Protein AF-A0A2G9I9L0-F1 (afdb_monomer)

Secondary structure (DSSP, 8-state):
--EEEGGGTHHHHH-GGGSSS--TTS-HHHHHHHHHHS-SS--TTPPPPEEES-S--STTPPP-GGGGSSSHHHHHHHH-HHHHHHHHHHHH-HHHHHHHHHHHHHHHHTTT---TTSS---SSTTS--TT-TT--

pLDDT: mean 88.16, std 8.7, range [53.91, 97.94]

Mean predicted aligned error: 6.31 Å

Radius of gyration: 20.65 Å; Cα contacts (8 Å, |Δi|>4): 126; chains: 1; bounding box: 50×29×53 Å

Sequence (136 aa):
MGKTHCAYIHDCLYNFNKTGKSDPTMSKSEVNKLRQQCLQTLKGGQKDLIVFLIDKDGPQYKFTNTYYSILKVDQNLLNNNNSTQIVQEFAANTEQFRREFAFSINRTGGLKVLTGKQWEIRVNCRVINKNNPNIK

Solvent-accessible surface area (backbone atoms only — not comparable to full-atom values): 8449 Å² total; per-residue (Å²): 92,64,73,44,51,35,77,79,39,44,46,44,57,48,31,27,95,77,67,68,36,47,39,85,83,40,55,71,66,58,47,54,57,49,46,76,70,39,68,93,67,78,57,92,90,60,77,82,46,75,43,72,75,42,97,67,68,66,94,84,56,72,51,43,68,74,78,28,46,72,48,68,76,42,36,48,40,62,74,30,83,91,37,26,64,58,50,51,51,27,32,75,31,44,66,58,36,53,53,54,48,52,53,50,51,55,56,58,70,61,59,90,65,78,58,93,82,51,79,77,85,64,92,44,91,90,51,79,62,93,82,48,87,78,67,128

Nearest PDB structures (foldseek):
  4atj-assembly2_B  TM=8.217E-01  e=3.551E-07  Armorac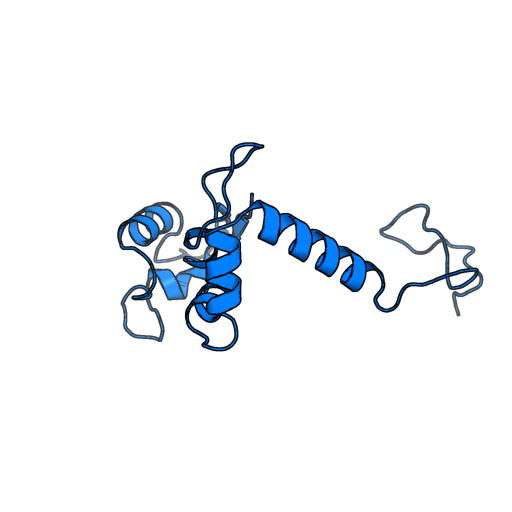ia rusticana
  1gx2-assembly2_B  TM=8.186E-01  e=5.267E-07  Armoracia rusticana
  3atj-assembly1_A  TM=8.152E-01  e=9.514E-07  Armoracia rusticana
  2ylj-assembly1_A  TM=8.260E-01  e=1.960E-06  Armoracia rusticana
  1gw2-assembly1_A  TM=8.099E-01  e=1.960E-06  Armoracia rusticana

Foldseek 3Di:
DDKDWLVQQLCQLAQPVNNRHHNPLADPVVSVVVCVQRPNDDDPPRDTGMDHQDPDDDPPDQDALSSQRGGPVSVCLCVPPVRVVVRHVCRVDVVVVVVVVVVVVVVVVPPPDADDLRWDDDPDPVDHDPPTPPDD

Structure (mmCIF, N/CA/C/O backbone):
data_AF-A0A2G9I9L0-F1
#
_entry.id   AF-A0A2G9I9L0-F1
#
loop_
_atom_site.group_PDB
_atom_site.id
_atom_site.type_symbol
_atom_site.label_atom_id
_atom_site.label_alt_id
_atom_site.label_comp_id
_atom_site.label_asym_id
_atom_site.label_entity_id
_atom_site.label_seq_id
_atom_site.pdbx_PDB_ins_co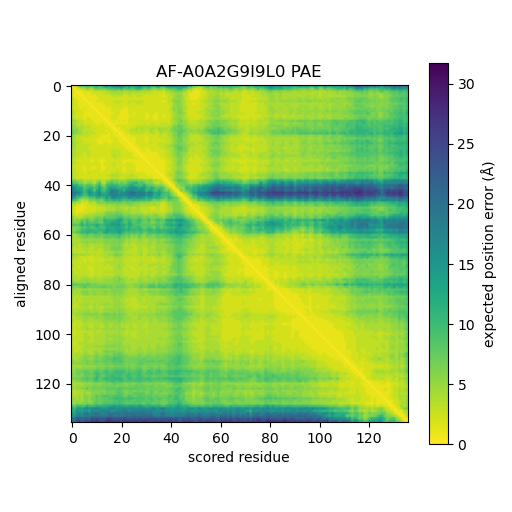de
_atom_site.Cartn_x
_atom_site.Cartn_y
_atom_site.Cartn_z
_atom_site.occupancy
_atom_site.B_iso_or_equiv
_atom_site.auth_seq_id
_atom_site.auth_comp_id
_atom_site.auth_asym_id
_atom_site.auth_atom_id
_atom_site.pdbx_PDB_model_num
ATOM 1 N N . MET A 1 1 ? -2.512 11.767 -0.174 1.00 67.69 1 MET A N 1
ATOM 2 C CA . MET A 1 1 ? -2.095 10.506 -0.859 1.00 67.69 1 MET A CA 1
ATOM 3 C C . MET A 1 1 ? -3.252 9.509 -0.890 1.00 67.69 1 MET A C 1
ATOM 5 O O . MET A 1 1 ? -4.085 9.584 -0.004 1.00 67.69 1 MET A O 1
ATOM 9 N N . GLY A 1 2 ? -3.287 8.5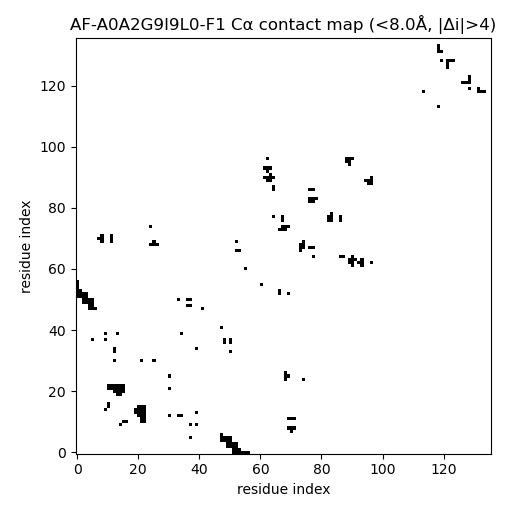99 -1.875 1.00 79.69 2 GLY A N 1
ATOM 10 C CA . GLY A 1 2 ? -4.196 7.440 -1.924 1.00 79.69 2 GLY A CA 1
ATOM 11 C C . GLY A 1 2 ? -5.691 7.767 -2.048 1.00 79.69 2 GLY A C 1
ATOM 12 O O . GLY A 1 2 ? -6.309 8.292 -1.126 1.00 79.69 2 GLY A O 1
ATOM 13 N N . LYS A 1 3 ? -6.293 7.417 -3.185 1.00 88.75 3 LYS A N 1
ATOM 14 C CA . LYS A 1 3 ? -7.743 7.488 -3.393 1.00 88.75 3 LYS A CA 1
ATOM 15 C C . LYS A 1 3 ? -8.289 6.092 -3.646 1.00 88.75 3 LYS A C 1
ATOM 17 O O . LYS A 1 3 ? -7.614 5.299 -4.296 1.00 88.75 3 LYS A O 1
ATOM 22 N N . THR A 1 4 ? -9.505 5.825 -3.191 1.00 90.19 4 THR A N 1
ATOM 23 C CA . THR A 1 4 ? -10.227 4.605 -3.550 1.00 90.19 4 THR A CA 1
ATOM 24 C C . THR A 1 4 ? -11.633 4.922 -4.014 1.00 90.19 4 THR A C 1
ATOM 26 O O . THR A 1 4 ? -12.217 5.944 -3.659 1.00 90.19 4 THR A O 1
ATOM 29 N N . HIS A 1 5 ? -12.164 4.012 -4.8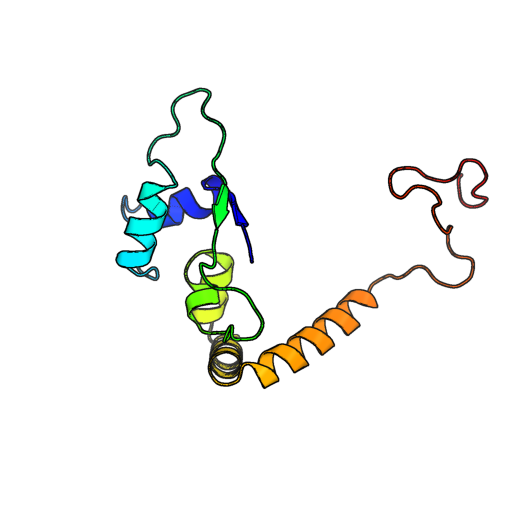05 1.00 91.50 5 HIS A N 1
ATOM 30 C CA . HIS A 1 5 ? -13.561 3.973 -5.175 1.00 91.50 5 HIS A CA 1
ATOM 31 C C . HIS A 1 5 ? -14.406 3.460 -4.004 1.00 91.50 5 HIS A C 1
ATOM 33 O O . HIS A 1 5 ? -14.023 2.492 -3.340 1.00 91.50 5 HIS A O 1
ATOM 39 N N . CYS A 1 6 ? -15.564 4.077 -3.762 1.00 91.44 6 CYS A N 1
ATOM 40 C CA . CYS A 1 6 ? -16.490 3.660 -2.710 1.00 91.44 6 CYS A CA 1
ATOM 41 C C . CYS A 1 6 ? -16.912 2.196 -2.873 1.00 91.44 6 CYS A C 1
ATOM 43 O O . CYS A 1 6 ? -17.069 1.500 -1.870 1.00 91.44 6 CYS A O 1
ATOM 45 N N . ALA A 1 7 ? -17.018 1.702 -4.111 1.00 90.06 7 ALA A N 1
ATOM 46 C CA . ALA A 1 7 ? -17.295 0.296 -4.397 1.00 90.06 7 ALA A CA 1
ATOM 47 C C . ALA A 1 7 ? -16.345 -0.683 -3.671 1.00 90.06 7 ALA A C 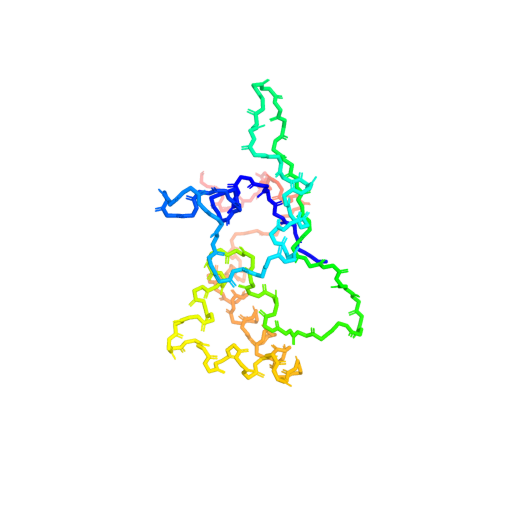1
ATOM 49 O O . ALA A 1 7 ? -16.795 -1.730 -3.214 1.00 90.06 7 ALA A O 1
ATOM 50 N N . TYR A 1 8 ? -15.062 -0.338 -3.495 1.00 90.06 8 TYR A N 1
ATOM 51 C CA . TYR A 1 8 ? -14.082 -1.217 -2.837 1.00 90.06 8 TYR A CA 1
ATOM 52 C C . TYR A 1 8 ? -14.168 -1.224 -1.308 1.00 90.06 8 TYR A C 1
ATOM 54 O O . TYR A 1 8 ? -13.590 -2.103 -0.674 1.00 90.06 8 TYR A O 1
ATOM 62 N N . ILE A 1 9 ? -14.869 -0.260 -0.709 1.00 91.44 9 ILE A N 1
ATOM 63 C CA . ILE A 1 9 ? -15.027 -0.151 0.750 1.00 91.44 9 ILE A CA 1
ATOM 64 C C . ILE A 1 9 ? -16.487 -0.264 1.196 1.00 91.44 9 ILE A C 1
ATOM 66 O O . ILE A 1 9 ? -16.759 -0.267 2.392 1.00 91.44 9 ILE A O 1
ATOM 70 N N . HIS A 1 10 ? -17.435 -0.383 0.262 1.00 91.62 10 HIS A N 1
ATOM 71 C CA . HIS A 1 10 ? -18.873 -0.408 0.548 1.00 91.62 10 HIS A CA 1
ATOM 72 C C . HIS A 1 10 ? -19.254 -1.525 1.525 1.00 91.62 10 HIS A C 1
ATOM 74 O O . HIS A 1 10 ? -19.926 -1.256 2.521 1.00 91.62 10 HIS A O 1
ATOM 80 N N . ASP A 1 11 ? -18.743 -2.739 1.300 1.00 91.69 11 ASP A N 1
ATOM 81 C CA . ASP A 1 11 ? -18.963 -3.878 2.197 1.00 91.69 11 ASP A CA 1
ATOM 82 C C . ASP A 1 11 ? -18.455 -3.571 3.613 1.00 91.69 11 ASP A C 1
ATOM 84 O O . ASP A 1 11 ? -19.205 -3.693 4.580 1.00 91.69 11 ASP A O 1
ATOM 88 N N . CYS A 1 12 ? -17.236 -3.029 3.727 1.00 92.25 12 CYS A N 1
ATOM 89 C CA . CYS A 1 12 ? -16.636 -2.628 5.003 1.00 92.25 12 CYS A CA 1
ATOM 90 C C . CYS A 1 12 ? -17.460 -1.545 5.723 1.00 92.25 12 CYS A C 1
ATOM 92 O O . CYS A 1 12 ? -17.500 -1.506 6.950 1.00 92.25 12 CYS A O 1
ATOM 94 N N . LEU A 1 13 ? -18.148 -0.668 4.988 1.00 93.00 13 LEU A N 1
ATOM 95 C CA . LEU A 1 13 ? -18.942 0.408 5.575 1.00 93.00 13 LEU A CA 1
ATOM 96 C C . LEU A 1 13 ? -20.357 -0.018 5.964 1.00 93.00 13 LEU A C 1
ATOM 98 O O . LEU A 1 13 ? -20.892 0.555 6.914 1.00 93.00 13 LEU A O 1
ATOM 102 N N . TYR A 1 14 ? -20.988 -0.962 5.264 1.00 92.75 14 TYR A N 1
ATOM 103 C CA . TYR A 1 14 ? -22.436 -1.183 5.384 1.00 92.75 14 TYR A CA 1
ATOM 104 C C . TYR A 1 14 ? -22.867 -2.623 5.649 1.00 92.75 14 TYR A C 1
ATOM 106 O O . TYR A 1 14 ? -23.896 -2.812 6.295 1.00 92.75 14 TYR A O 1
ATOM 114 N N . ASN A 1 15 ? -22.142 -3.626 5.157 1.00 92.44 15 ASN A N 1
ATOM 115 C CA . ASN A 1 15 ? -22.605 -5.011 5.214 1.00 92.44 15 ASN A CA 1
ATOM 116 C C . ASN A 1 15 ? -21.458 -6.014 5.338 1.00 92.44 15 ASN A C 1
ATOM 118 O O . ASN A 1 15 ? -21.465 -7.062 4.697 1.00 92.44 15 ASN A O 1
ATOM 122 N N . PHE A 1 16 ? -20.492 -5.702 6.193 1.00 92.25 16 PHE A N 1
ATOM 123 C CA . PHE A 1 16 ? -19.257 -6.451 6.301 1.00 92.25 16 PHE A CA 1
ATOM 124 C C . PHE A 1 16 ? -19.548 -7.922 6.594 1.00 92.25 16 PHE A C 1
ATOM 126 O O . PHE A 1 16 ? -20.248 -8.238 7.563 1.00 92.25 16 PHE A O 1
ATOM 133 N N . ASN A 1 17 ? -19.051 -8.819 5.739 1.00 89.50 17 ASN A N 1
ATOM 134 C CA . ASN A 1 17 ? -19.317 -10.261 5.817 1.00 89.50 17 ASN A CA 1
ATOM 135 C C . ASN A 1 17 ? -20.815 -10.614 5.928 1.00 89.50 17 ASN A C 1
ATOM 137 O O . ASN A 1 17 ? -21.187 -11.571 6.608 1.00 89.50 17 ASN A O 1
ATOM 141 N N . LYS A 1 18 ? -21.691 -9.849 5.262 1.00 91.75 18 LYS A N 1
ATOM 142 C CA . LYS A 1 18 ? -23.154 -10.043 5.263 1.00 91.75 18 LYS A CA 1
ATOM 143 C C . LYS A 1 18 ? -23.819 -9.892 6.641 1.00 91.75 18 LYS A C 1
ATOM 145 O O . LYS A 1 18 ? -24.896 -10.436 6.870 1.00 91.75 18 LYS A O 1
ATOM 150 N N . THR A 1 19 ? -23.196 -9.165 7.568 1.00 93.06 19 THR A N 1
ATOM 151 C CA . THR A 1 19 ? -23.721 -8.971 8.934 1.00 93.06 19 THR A CA 1
ATOM 152 C C . THR A 1 19 ? -24.716 -7.813 9.066 1.00 93.06 19 THR A C 1
ATOM 154 O O . THR A 1 19 ? -25.295 -7.618 10.135 1.00 93.06 19 THR A O 1
ATOM 157 N N . GLY A 1 20 ? -24.886 -7.003 8.016 1.00 91.81 20 GLY A N 1
ATOM 158 C CA . GLY A 1 20 ? -25.634 -5.743 8.050 1.00 91.81 20 GLY A CA 1
ATOM 159 C C . GLY A 1 20 ? -24.958 -4.637 8.870 1.00 91.81 20 GLY A C 1
ATOM 160 O O . GLY A 1 20 ? -25.597 -3.638 9.201 1.00 91.81 20 GLY A O 1
ATOM 161 N N . LYS A 1 21 ? -23.688 -4.820 9.253 1.00 93.25 21 LYS A N 1
ATOM 162 C CA . LYS A 1 21 ? -22.904 -3.892 10.081 1.00 93.25 21 LYS A CA 1
ATOM 163 C C . LYS A 1 21 ? -21.609 -3.501 9.366 1.00 93.25 21 LYS A C 1
ATOM 165 O O . LYS A 1 21 ? -21.210 -4.141 8.399 1.00 93.25 21 LYS A O 1
ATOM 170 N N . SER A 1 22 ? -20.960 -2.432 9.826 1.00 93.62 22 SER A N 1
ATOM 171 C CA . SER A 1 22 ? -19.618 -2.065 9.355 1.00 93.62 22 SER A CA 1
ATOM 172 C C . SER A 1 22 ? -18.558 -3.037 9.882 1.00 93.62 22 SER A C 1
ATOM 174 O O . SER A 1 22 ? -18.788 -3.709 10.891 1.00 93.62 22 SER A O 1
ATOM 176 N N . ASP A 1 23 ? -17.390 -3.069 9.241 1.00 92.00 23 ASP A N 1
ATOM 177 C CA . ASP A 1 23 ? -16.245 -3.863 9.683 1.00 92.00 23 ASP A CA 1
ATOM 178 C C . ASP A 1 23 ? -15.874 -3.472 11.128 1.00 92.00 23 ASP A C 1
ATOM 180 O O . ASP A 1 23 ? -15.646 -2.287 11.402 1.00 92.00 23 ASP A O 1
ATOM 184 N N . PRO A 1 24 ? -15.839 -4.431 12.075 1.00 90.50 24 PRO A N 1
ATOM 185 C CA . PRO A 1 24 ? -15.557 -4.148 13.481 1.00 90.50 24 PRO A CA 1
ATOM 186 C C . PRO A 1 24 ? -14.121 -3.667 13.737 1.00 90.50 24 PRO A C 1
ATOM 188 O O . PRO A 1 24 ? -13.853 -3.127 14.808 1.00 90.50 24 PRO A O 1
ATOM 191 N N . THR A 1 25 ? -13.204 -3.868 12.787 1.00 88.31 25 THR A N 1
ATOM 192 C CA . THR A 1 25 ? -11.805 -3.422 12.879 1.00 88.31 25 THR A CA 1
ATOM 193 C C . THR A 1 25 ? -11.626 -1.951 12.492 1.00 88.31 25 THR A C 1
ATOM 195 O O . THR A 1 25 ? -10.597 -1.358 12.814 1.00 88.31 25 THR A O 1
ATOM 198 N N . MET A 1 26 ? -12.630 -1.331 11.860 1.00 89.31 26 MET A N 1
ATOM 199 C CA . MET A 1 26 ? -12.630 0.101 11.557 1.00 89.31 26 MET A CA 1
ATOM 200 C C . MET A 1 26 ? -13.110 0.919 12.754 1.00 89.31 26 MET A C 1
ATOM 202 O O . MET A 1 26 ? -14.063 0.547 13.447 1.00 89.31 26 MET A O 1
ATOM 206 N N . SER A 1 27 ? -12.520 2.098 12.974 1.00 89.56 27 SER A N 1
ATOM 207 C CA . SER A 1 27 ? -13.034 2.986 14.013 1.00 89.56 27 SER A CA 1
ATOM 208 C C . SER A 1 27 ? -14.394 3.568 13.612 1.00 89.56 27 SER A C 1
ATOM 210 O O . SER A 1 27 ? -14.649 3.907 12.454 1.00 89.56 27 SER A O 1
ATOM 212 N N . LYS A 1 28 ? -15.278 3.765 14.598 1.00 91.56 28 LYS A N 1
ATOM 213 C CA . LYS A 1 28 ? -16.597 4.387 14.373 1.00 91.56 28 LYS A CA 1
ATOM 214 C C . LYS A 1 28 ? -16.484 5.772 13.722 1.00 91.56 28 LYS A C 1
ATOM 216 O O . LYS A 1 28 ? -17.336 6.137 12.919 1.00 91.56 28 LYS A O 1
ATOM 221 N N . SER A 1 29 ? -15.440 6.531 14.063 1.00 90.38 29 SER A N 1
ATOM 222 C CA . SER A 1 29 ? -15.184 7.860 13.498 1.00 90.38 29 SER A CA 1
ATOM 223 C C . SER A 1 29 ? -14.869 7.785 12.000 1.00 90.38 29 SER A C 1
ATOM 225 O O . SER A 1 29 ? -15.497 8.487 11.207 1.00 90.38 29 SER A O 1
ATOM 227 N N . GLU A 1 30 ? -13.969 6.880 11.598 1.00 88.62 30 GLU A N 1
ATOM 228 C CA . GLU A 1 30 ? -13.620 6.660 10.187 1.00 88.62 30 GLU A CA 1
ATOM 229 C C . GLU A 1 30 ? -14.822 6.159 9.384 1.00 88.62 30 GLU A C 1
ATOM 231 O O . GLU A 1 30 ? -15.100 6.688 8.309 1.00 88.62 30 GLU A O 1
ATOM 236 N N . VAL A 1 31 ? -15.587 5.201 9.926 1.00 92.19 31 VAL A N 1
ATOM 237 C CA . VAL A 1 31 ? -16.814 4.704 9.284 1.00 92.19 31 VAL A CA 1
ATOM 238 C C . VAL A 1 31 ? -17.801 5.846 9.062 1.00 92.19 31 VAL A C 1
ATOM 240 O O . VAL A 1 31 ? -18.295 6.018 7.951 1.00 92.19 31 VAL A O 1
ATOM 243 N N . ASN A 1 32 ? -18.072 6.663 10.082 1.00 92.56 32 ASN A N 1
ATOM 244 C CA . ASN A 1 32 ? -19.008 7.782 9.960 1.00 92.56 32 ASN A CA 1
ATOM 245 C C . ASN A 1 32 ? -18.547 8.801 8.915 1.00 92.56 32 ASN A C 1
ATOM 247 O O . ASN A 1 32 ? -19.350 9.240 8.093 1.00 92.56 32 ASN A O 1
ATOM 251 N N . LYS A 1 33 ? -17.254 9.137 8.906 1.00 90.38 33 LYS A N 1
ATOM 252 C CA . LYS A 1 33 ? -16.673 10.053 7.924 1.00 90.38 33 LYS A CA 1
ATOM 253 C C . LYS A 1 33 ? -16.786 9.511 6.497 1.00 90.38 33 LYS A C 1
ATOM 255 O O . LYS A 1 33 ? -17.213 10.232 5.600 1.00 90.38 33 LYS A O 1
ATOM 260 N N . LEU A 1 34 ? -16.435 8.245 6.281 1.00 91.06 34 LEU A N 1
ATOM 261 C CA . LEU A 1 34 ? -16.495 7.626 4.958 1.00 91.06 34 LEU A CA 1
ATOM 262 C C . LEU A 1 34 ? -17.939 7.441 4.482 1.00 91.06 34 LEU A C 1
ATOM 264 O O . LEU A 1 34 ? -18.209 7.646 3.305 1.00 91.06 34 LEU A O 1
ATOM 268 N N . ARG A 1 35 ? -18.892 7.153 5.377 1.00 92.44 35 ARG A N 1
ATOM 269 C CA . ARG A 1 35 ? -20.327 7.075 5.043 1.00 92.44 35 ARG A CA 1
ATOM 270 C C . ARG A 1 35 ? -20.923 8.410 4.584 1.00 92.44 35 ARG A C 1
ATOM 272 O O . ARG A 1 35 ? -21.836 8.404 3.766 1.00 92.44 35 ARG A O 1
ATOM 279 N N . GLN A 1 36 ? -20.408 9.548 5.059 1.00 90.25 36 GLN A N 1
ATOM 280 C CA . GLN A 1 36 ? -20.832 10.868 4.561 1.00 90.25 36 GLN A CA 1
ATOM 281 C C . GLN A 1 36 ? -20.447 11.091 3.092 1.00 90.25 36 GLN A C 1
ATOM 283 O O . GLN A 1 36 ? -21.093 11.874 2.401 1.00 90.25 36 GLN A O 1
ATOM 288 N N . GLN A 1 37 ? -19.402 10.411 2.616 1.00 89.38 37 GLN A N 1
ATOM 289 C CA . GLN A 1 37 ? -18.888 10.546 1.251 1.00 89.38 37 GLN A CA 1
ATOM 290 C C . GLN A 1 37 ? -19.355 9.399 0.343 1.00 89.38 37 GLN A C 1
ATOM 292 O O . GLN A 1 37 ? -19.656 9.617 -0.826 1.00 89.38 37 GLN A O 1
ATOM 297 N N . CYS A 1 38 ? -19.451 8.184 0.883 1.00 90.06 38 CYS A N 1
ATOM 298 C CA . CYS A 1 38 ? -19.896 6.978 0.197 1.00 90.06 38 CYS A CA 1
ATOM 299 C C . CYS A 1 38 ? -21.323 6.627 0.620 1.00 90.06 38 CYS A C 1
ATOM 301 O O . CYS A 1 38 ? -21.526 6.045 1.685 1.00 90.06 38 CYS A O 1
ATOM 303 N N . LEU A 1 39 ? -22.311 6.941 -0.218 1.00 83.81 39 LEU A N 1
ATOM 304 C CA . LEU A 1 39 ? -23.725 6.655 0.050 1.00 83.81 39 LEU A CA 1
ATOM 305 C C . LEU A 1 39 ? -24.001 5.147 0.193 1.00 83.81 39 LEU A C 1
ATOM 307 O O . LEU A 1 39 ? -23.420 4.325 -0.513 1.00 83.81 39 LEU A O 1
ATOM 311 N N . GLN A 1 40 ? -24.939 4.793 1.078 1.00 80.25 40 GLN A N 1
ATOM 312 C CA . GLN A 1 40 ? -25.342 3.401 1.322 1.00 80.25 40 GLN A CA 1
ATOM 313 C C . GLN A 1 40 ? -25.973 2.744 0.094 1.00 80.25 40 GLN A C 1
ATOM 315 O O . GLN A 1 40 ? -25.719 1.574 -0.189 1.00 80.25 40 GLN A O 1
ATOM 320 N N . THR A 1 41 ? -26.793 3.493 -0.637 1.00 72.38 41 THR A N 1
ATOM 321 C CA . THR A 1 41 ? -27.483 3.013 -1.831 1.00 72.38 41 THR A CA 1
ATOM 322 C C . THR A 1 41 ? -27.025 3.849 -3.009 1.00 72.38 41 THR A C 1
ATOM 324 O O . THR A 1 41 ? -27.302 5.047 -3.070 1.00 72.38 41 THR A O 1
ATOM 327 N N . LEU A 1 42 ? -26.334 3.215 -3.954 1.00 64.38 42 LEU A N 1
ATOM 328 C CA . LEU A 1 42 ? -26.100 3.807 -5.263 1.00 64.38 42 LEU A CA 1
ATOM 329 C C . LEU A 1 42 ? -27.442 3.787 -5.997 1.00 64.38 42 LEU A C 1
ATOM 331 O O . LEU A 1 42 ? -27.964 2.719 -6.321 1.00 64.38 42 LEU A O 1
ATOM 335 N N . LYS A 1 43 ? -28.051 4.956 -6.204 1.00 60.41 43 LYS A N 1
ATOM 336 C CA . LYS A 1 43 ? -29.250 5.043 -7.048 1.00 60.41 43 LYS A CA 1
ATOM 337 C C . LYS A 1 43 ? -28.847 4.702 -8.488 1.00 60.41 43 LYS A C 1
ATOM 339 O O . LYS A 1 43 ? -27.729 5.006 -8.903 1.00 60.41 43 LYS A O 1
ATOM 344 N N . GLY A 1 44 ? -29.733 4.059 -9.249 1.00 53.91 44 GLY A N 1
ATOM 345 C CA . GLY A 1 44 ? -29.451 3.691 -10.641 1.00 53.91 44 GLY A CA 1
ATOM 346 C C . GLY A 1 44 ? -28.938 4.895 -11.443 1.00 53.91 44 GLY A C 1
ATOM 347 O O . GLY A 1 44 ? -29.584 5.939 -11.461 1.00 53.91 44 GLY A O 1
ATOM 348 N N . GLY A 1 45 ? -27.755 4.760 -12.051 1.00 63.81 45 GLY A N 1
ATOM 349 C CA . GLY A 1 45 ? -27.092 5.821 -12.823 1.00 63.81 45 GLY A CA 1
ATOM 350 C C . GLY A 1 45 ? -26.097 6.697 -12.047 1.00 63.81 45 GLY A C 1
ATOM 351 O O . GLY A 1 45 ? -25.450 7.551 -12.652 1.00 63.81 45 GLY A O 1
ATOM 352 N N . GLN A 1 46 ? -25.926 6.503 -10.736 1.00 68.56 46 GLN A N 1
ATOM 353 C CA . GLN A 1 46 ? -24.951 7.268 -9.956 1.00 68.56 46 GLN A CA 1
ATOM 354 C C . GLN A 1 46 ? -23.525 6.751 -10.195 1.00 68.56 46 GLN A C 1
ATOM 356 O O . GLN A 1 46 ? -23.249 5.557 -10.077 1.00 68.56 46 GLN A O 1
ATOM 361 N N . LYS A 1 47 ? -22.609 7.663 -10.538 1.00 75.81 47 LYS A N 1
ATOM 362 C CA . LYS A 1 47 ? -21.189 7.348 -10.721 1.00 75.81 47 LYS A CA 1
ATOM 363 C C . LYS A 1 47 ? -20.566 6.995 -9.372 1.00 75.81 47 LYS A C 1
ATOM 365 O O . LYS A 1 47 ? -20.765 7.715 -8.396 1.00 75.81 47 LYS A O 1
ATOM 370 N N . ASP A 1 48 ? -19.800 5.911 -9.343 1.00 86.12 48 ASP A N 1
ATOM 371 C CA . ASP A 1 48 ? -19.046 5.498 -8.165 1.00 86.12 48 ASP A CA 1
ATOM 372 C C . ASP A 1 48 ? -18.076 6.607 -7.727 1.00 86.12 48 ASP A C 1
ATOM 374 O O . ASP A 1 48 ? -17.285 7.127 -8.525 1.00 86.12 48 ASP A O 1
ATOM 378 N N . LEU A 1 49 ? -18.212 7.016 -6.467 1.00 89.44 49 LEU A N 1
ATOM 379 C CA . LEU A 1 49 ? -17.497 8.152 -5.906 1.00 89.44 49 LEU A CA 1
ATOM 380 C C . LEU A 1 49 ? -16.095 7.732 -5.479 1.00 89.44 49 LEU A C 1
ATOM 382 O O . LEU A 1 49 ? -15.852 6.598 -5.071 1.00 89.44 49 LEU A O 1
ATOM 386 N N . ILE A 1 50 ? -15.167 8.678 -5.565 1.00 89.75 50 ILE A N 1
ATOM 387 C CA . ILE A 1 50 ? -13.779 8.473 -5.174 1.00 89.75 50 ILE A CA 1
ATOM 388 C C . ILE A 1 50 ? -13.528 9.249 -3.886 1.00 89.75 50 ILE A C 1
ATOM 390 O O . ILE A 1 50 ? -13.745 10.460 -3.840 1.00 89.75 50 ILE A O 1
ATOM 394 N N . VAL A 1 51 ? -13.026 8.559 -2.868 1.00 90.38 51 VAL A N 1
ATOM 395 C CA . VAL A 1 51 ? -12.702 9.120 -1.554 1.00 90.38 51 VAL A CA 1
ATOM 396 C C . VAL A 1 51 ? -11.210 9.037 -1.279 1.00 90.38 51 VAL A C 1
ATOM 398 O O . VAL A 1 51 ? -10.499 8.195 -1.833 1.00 90.38 51 VAL A O 1
ATOM 401 N N . PHE A 1 52 ? -10.719 9.932 -0.428 1.00 87.06 52 PHE A N 1
ATOM 402 C CA . PHE A 1 52 ? -9.343 9.883 0.050 1.00 87.06 52 PHE A CA 1
ATOM 403 C C . PHE A 1 52 ? -9.238 8.905 1.217 1.00 87.06 52 PHE A C 1
ATOM 405 O O . PHE A 1 52 ? -10.059 8.932 2.129 1.00 87.06 52 PHE A O 1
ATOM 412 N N . LEU A 1 53 ? -8.215 8.052 1.178 1.00 80.88 53 LEU A N 1
ATOM 413 C CA . LEU A 1 53 ? -7.929 7.103 2.255 1.00 80.88 53 LEU A CA 1
ATOM 414 C C . LEU A 1 53 ? -7.102 7.733 3.379 1.00 80.88 53 LEU A C 1
ATOM 416 O O . LEU A 1 53 ? -7.089 7.238 4.499 1.00 80.88 53 LEU A O 1
ATOM 420 N N . ILE A 1 54 ? -6.379 8.813 3.084 1.00 78.44 54 ILE A N 1
ATOM 421 C CA . ILE A 1 54 ? -5.470 9.451 4.031 1.00 78.44 54 ILE A CA 1
ATOM 422 C C . ILE A 1 54 ? -5.694 10.954 3.979 1.00 78.44 54 ILE A C 1
ATOM 424 O O . ILE A 1 54 ? -5.556 11.579 2.927 1.00 78.44 54 ILE A O 1
ATOM 428 N N . ASP A 1 55 ? -5.992 11.525 5.142 1.00 68.69 55 ASP A N 1
ATOM 429 C CA . ASP A 1 55 ? -6.304 12.948 5.303 1.00 68.69 55 ASP A CA 1
ATOM 430 C C . ASP A 1 55 ? -5.073 13.844 5.464 1.00 68.69 55 ASP A C 1
ATOM 432 O O . ASP A 1 55 ? -5.192 15.066 5.480 1.00 68.69 55 ASP A O 1
ATOM 436 N N . LYS A 1 56 ? -3.896 13.242 5.652 1.00 72.62 56 LYS A N 1
ATOM 437 C CA . LYS A 1 56 ? -2.635 13.938 5.909 1.00 72.62 56 LYS A CA 1
ATOM 438 C C . LYS A 1 56 ? -1.605 13.555 4.858 1.00 72.62 56 LYS A C 1
ATOM 440 O O . LYS A 1 56 ? -1.372 12.373 4.615 1.00 72.62 56 LYS A O 1
ATOM 445 N N . ASP A 1 57 ? -0.955 14.547 4.277 1.00 70.94 57 ASP A N 1
ATOM 446 C CA . ASP A 1 57 ? 0.200 14.382 3.408 1.00 70.94 57 ASP A CA 1
ATOM 447 C C . ASP A 1 57 ? 1.252 15.470 3.671 1.00 70.94 57 ASP A C 1
ATOM 449 O O . ASP A 1 57 ? 1.085 16.342 4.525 1.00 70.94 57 ASP A O 1
ATOM 453 N N . GLY A 1 58 ? 2.396 15.345 2.997 1.00 75.56 58 GLY A N 1
ATOM 454 C CA . GLY A 1 58 ? 3.516 16.272 3.118 1.00 75.56 58 GLY A CA 1
ATOM 455 C C . GLY A 1 58 ? 4.696 15.741 3.942 1.00 75.56 58 GLY A C 1
ATOM 456 O O . GLY A 1 58 ? 4.656 14.631 4.477 1.00 75.56 58 GLY A O 1
ATOM 457 N N . PRO A 1 59 ? 5.779 16.531 4.044 1.00 73.62 59 PRO A N 1
ATOM 458 C CA . PRO A 1 59 ? 7.057 16.093 4.618 1.00 73.62 59 PRO A CA 1
ATOM 459 C C . PRO A 1 59 ? 6.970 15.721 6.105 1.00 73.62 59 PRO A C 1
ATOM 461 O O . PRO A 1 59 ? 7.770 14.919 6.580 1.00 73.62 59 PRO A O 1
ATOM 464 N N . GLN A 1 60 ? 5.973 16.259 6.814 1.00 78.38 60 GLN A N 1
ATOM 465 C CA . GLN A 1 60 ? 5.716 15.996 8.234 1.00 78.38 60 GLN A CA 1
ATOM 466 C C . GLN A 1 60 ? 4.799 14.788 8.480 1.00 78.38 60 GLN A C 1
ATOM 468 O O . GLN A 1 60 ? 4.461 14.488 9.628 1.00 78.38 60 GLN A O 1
ATOM 473 N N . TYR A 1 61 ? 4.356 14.099 7.424 1.00 82.75 61 TYR A N 1
ATOM 474 C CA . TYR A 1 61 ? 3.539 12.903 7.572 1.00 82.75 61 TYR A CA 1
ATOM 475 C C . TYR A 1 61 ? 4.336 11.789 8.259 1.00 82.75 61 TYR A C 1
ATOM 477 O O . TYR A 1 61 ? 5.407 11.386 7.797 1.00 82.75 61 TYR A O 1
ATOM 485 N N . LYS A 1 62 ? 3.769 11.264 9.347 1.00 84.25 62 LYS A N 1
ATOM 486 C CA . LYS A 1 62 ? 4.253 10.062 10.024 1.00 84.25 62 LYS A CA 1
ATOM 487 C C . LYS A 1 62 ? 3.410 8.877 9.587 1.00 84.25 62 LYS A C 1
ATOM 489 O O . LYS A 1 62 ? 2.181 8.934 9.650 1.00 84.25 62 LYS A O 1
ATOM 494 N N . PHE A 1 63 ? 4.081 7.815 9.162 1.00 86.69 63 PHE A N 1
ATOM 495 C CA . PHE A 1 63 ? 3.425 6.554 8.858 1.00 86.69 63 PHE A CA 1
ATOM 496 C C . PHE A 1 63 ? 2.957 5.919 10.169 1.00 86.69 63 PHE A C 1
ATOM 498 O O . PHE A 1 63 ? 3.733 5.821 11.114 1.00 86.69 63 PHE A O 1
ATOM 505 N N . THR A 1 64 ? 1.685 5.531 10.247 1.00 87.50 64 THR A N 1
ATOM 506 C CA . THR A 1 64 ? 1.095 4.932 11.453 1.00 87.50 64 THR A CA 1
ATOM 507 C C . THR A 1 64 ? 0.154 3.795 11.071 1.00 87.50 64 THR A C 1
ATOM 509 O O . THR A 1 64 ? -0.221 3.658 9.906 1.00 87.50 64 THR A O 1
ATOM 512 N N . ASN A 1 65 ? -0.298 3.021 12.060 1.00 87.50 65 ASN A N 1
ATOM 513 C CA . ASN A 1 65 ? -1.229 1.914 11.834 1.00 87.50 65 ASN A CA 1
ATOM 514 C C . ASN A 1 65 ? -2.574 2.341 11.220 1.00 87.50 65 ASN A C 1
ATOM 516 O O . ASN A 1 65 ? -3.244 1.504 10.623 1.00 87.50 65 ASN A O 1
ATOM 520 N N . THR A 1 66 ? -2.954 3.626 11.288 1.00 85.12 66 THR A N 1
ATOM 521 C CA . THR A 1 66 ? -4.170 4.123 10.616 1.00 85.12 66 THR A CA 1
ATOM 522 C C . THR A 1 66 ? -4.074 4.033 9.094 1.00 85.12 66 THR A C 1
ATOM 524 O O . THR A 1 66 ? -5.086 4.126 8.417 1.00 85.12 66 THR A O 1
ATOM 527 N N . TYR A 1 67 ? -2.875 3.855 8.531 1.00 85.00 67 TYR A N 1
ATOM 528 C CA . TYR A 1 67 ? -2.723 3.581 7.103 1.00 85.00 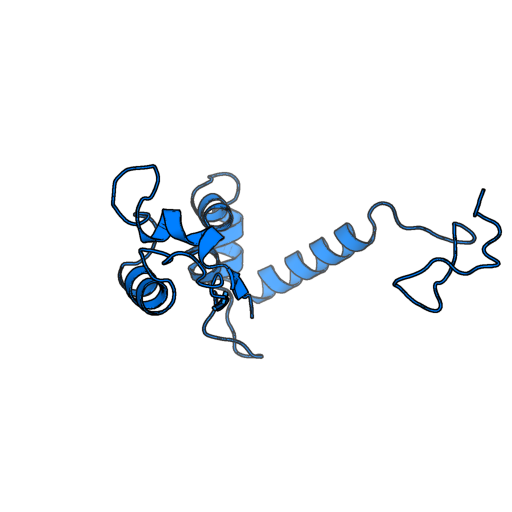67 TYR A CA 1
ATOM 529 C C . TYR A 1 67 ? -3.454 2.293 6.692 1.00 85.00 67 TYR A C 1
ATOM 531 O O . TYR A 1 67 ? -3.983 2.216 5.589 1.00 85.00 67 TYR A O 1
ATOM 539 N N . TYR A 1 68 ? -3.526 1.305 7.590 1.00 86.88 68 TYR A N 1
ATOM 540 C CA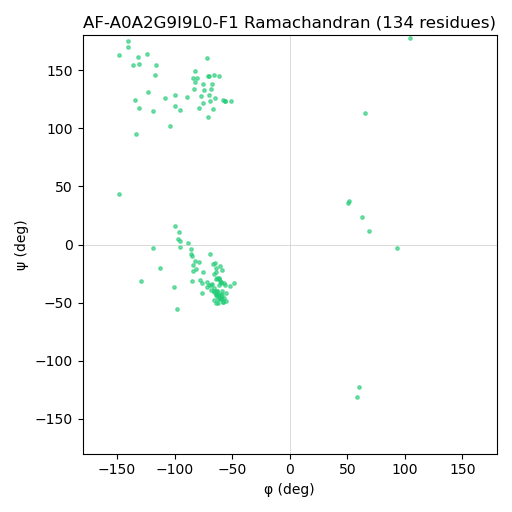 . TYR A 1 68 ? -4.059 -0.023 7.297 1.00 86.88 68 TYR A CA 1
ATOM 541 C C . TYR A 1 68 ? -5.528 -0.216 7.701 1.00 86.88 68 TYR A C 1
ATOM 543 O O . TYR A 1 68 ? -6.041 -1.331 7.639 1.00 86.88 68 TYR A O 1
ATOM 551 N N . SER A 1 69 ? -6.213 0.831 8.171 1.00 85.69 69 SER A N 1
ATOM 552 C CA . SER A 1 69 ? -7.530 0.688 8.803 1.00 85.69 69 SER A CA 1
ATOM 553 C C . SER A 1 69 ? -8.688 0.576 7.812 1.00 85.69 69 SER A C 1
ATOM 555 O O . SER A 1 69 ? -9.742 0.081 8.199 1.00 85.69 69 SER A O 1
ATOM 557 N N . ILE A 1 70 ? -8.537 1.021 6.558 1.00 87.44 70 ILE A N 1
ATOM 558 C CA . ILE A 1 70 ? -9.684 1.211 5.652 1.00 87.44 70 ILE A CA 1
ATOM 559 C C . ILE A 1 70 ? -9.893 0.039 4.694 1.00 87.44 70 ILE A C 1
ATOM 561 O O . ILE A 1 70 ? -10.998 -0.496 4.617 1.00 87.44 70 ILE A O 1
ATOM 565 N N . LEU A 1 71 ? -8.875 -0.337 3.915 1.00 88.75 71 LEU A N 1
ATOM 566 C CA . LEU A 1 71 ? -9.032 -1.412 2.939 1.00 88.75 71 LEU A CA 1
ATOM 567 C C . LEU A 1 71 ? -8.869 -2.764 3.620 1.00 88.75 71 LEU A C 1
ATOM 569 O O . LEU A 1 71 ? -7.958 -2.969 4.422 1.00 88.75 71 LEU A O 1
ATOM 573 N N . LYS A 1 72 ? -9.699 -3.732 3.224 1.00 86.69 72 LYS A N 1
ATOM 574 C CA . LYS A 1 72 ? -9.661 -5.065 3.830 1.00 86.69 72 LYS A CA 1
ATOM 575 C C . LYS A 1 72 ? -8.301 -5.749 3.693 1.00 86.69 72 LYS A C 1
ATOM 577 O O . LYS A 1 72 ? -7.825 -6.399 4.620 1.00 86.69 72 LYS A O 1
ATOM 582 N N . VAL A 1 73 ? -7.676 -5.591 2.528 1.00 88.94 73 VAL A N 1
ATOM 583 C CA . VAL A 1 73 ? -6.341 -6.138 2.263 1.00 88.94 73 VAL A CA 1
ATOM 584 C C . VAL A 1 73 ? -5.292 -5.560 3.214 1.00 88.94 73 VAL A C 1
ATOM 586 O O . VAL A 1 73 ? -4.424 -6.300 3.670 1.00 88.94 73 VAL A O 1
ATOM 589 N N . ASP A 1 74 ? -5.423 -4.288 3.590 1.00 89.62 74 ASP A N 1
ATOM 590 C CA . ASP A 1 74 ? -4.483 -3.628 4.490 1.00 89.62 74 ASP A CA 1
ATOM 591 C C . ASP A 1 74 ? -4.717 -4.063 5.942 1.00 89.62 74 ASP A C 1
ATOM 593 O O . ASP A 1 74 ? -3.771 -4.394 6.655 1.00 89.62 74 ASP A O 1
ATOM 597 N N . GLN A 1 75 ? -5.977 -4.178 6.367 1.00 89.81 75 GLN A N 1
ATOM 598 C CA . GLN A 1 75 ? -6.326 -4.699 7.693 1.00 89.81 75 GLN A CA 1
ATOM 599 C C . GLN A 1 75 ? -5.825 -6.132 7.903 1.00 89.81 75 GLN A C 1
ATOM 601 O O . GLN A 1 75 ? -5.468 -6.518 9.016 1.00 89.81 75 GLN A O 1
ATOM 606 N N . ASN A 1 76 ? -5.782 -6.944 6.844 1.00 91.19 76 ASN A N 1
ATOM 607 C CA . ASN A 1 76 ? -5.226 -8.291 6.932 1.00 91.19 76 ASN A CA 1
ATOM 608 C C . ASN A 1 76 ? -3.732 -8.268 7.286 1.00 91.19 76 ASN A C 1
ATOM 610 O O . ASN A 1 76 ? -3.272 -9.195 7.944 1.00 91.19 76 ASN A O 1
ATOM 614 N N . LEU A 1 77 ? -2.988 -7.216 6.924 1.00 92.56 77 LEU A N 1
ATOM 615 C CA . LEU A 1 77 ? -1.589 -7.063 7.333 1.00 92.56 77 LEU A CA 1
ATOM 616 C C . LEU A 1 77 ? -1.460 -6.774 8.835 1.00 92.56 77 LEU A C 1
ATOM 618 O O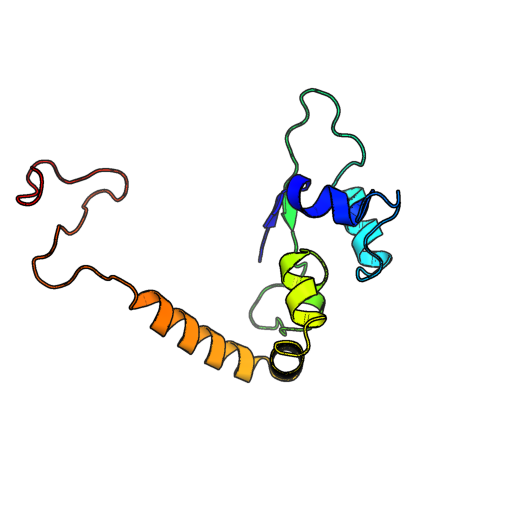 . LEU A 1 77 ? -0.526 -7.265 9.470 1.00 92.56 77 LEU A O 1
ATOM 622 N N . LEU A 1 78 ? -2.410 -6.031 9.415 1.00 88.62 78 LEU A N 1
ATOM 623 C CA . LEU A 1 78 ? -2.473 -5.789 10.862 1.00 88.62 78 LEU A CA 1
ATOM 624 C C . LEU A 1 78 ? -2.826 -7.055 11.650 1.00 88.62 78 LEU A C 1
ATOM 626 O O . LEU A 1 78 ? -2.266 -7.281 12.721 1.00 88.62 78 LEU A O 1
ATOM 630 N N . ASN A 1 79 ? -3.742 -7.869 11.123 1.00 86.31 79 ASN A N 1
ATOM 631 C CA . ASN A 1 79 ? -4.339 -9.002 11.838 1.00 86.31 79 ASN A CA 1
ATOM 632 C C . ASN A 1 79 ? -3.656 -10.355 11.568 1.00 86.31 79 ASN A C 1
ATOM 634 O O . ASN A 1 79 ? -4.072 -11.371 12.121 1.00 86.31 79 ASN A O 1
ATOM 638 N N . ASN A 1 80 ? -2.644 -10.398 10.702 1.00 91.12 80 ASN A N 1
ATOM 639 C CA . ASN A 1 80 ? -1.908 -11.617 10.387 1.00 91.12 80 ASN A CA 1
ATOM 640 C C . ASN A 1 80 ? -0.589 -11.668 11.163 1.00 91.12 80 ASN A C 1
ATOM 642 O O . ASN A 1 80 ? 0.297 -10.850 10.929 1.00 91.12 80 ASN A O 1
ATOM 646 N N . ASN A 1 81 ? -0.430 -12.696 12.002 1.00 91.12 81 ASN A N 1
ATOM 647 C CA . ASN A 1 81 ? 0.744 -12.913 12.854 1.00 91.12 81 ASN A CA 1
ATOM 648 C C . ASN A 1 81 ? 2.090 -12.780 12.120 1.00 91.12 81 ASN A C 1
ATOM 650 O O . ASN A 1 81 ? 3.058 -12.311 12.712 1.00 91.12 81 ASN A O 1
ATOM 654 N N . ASN A 1 82 ? 2.157 -13.152 10.837 1.00 92.50 82 ASN A N 1
ATOM 655 C CA . ASN A 1 82 ? 3.394 -13.085 10.055 1.00 92.50 82 ASN A CA 1
ATOM 656 C C . ASN A 1 82 ? 3.772 -11.655 9.632 1.00 92.50 82 ASN A C 1
ATOM 658 O O . ASN A 1 82 ? 4.937 -11.394 9.347 1.00 92.50 82 ASN A O 1
ATOM 662 N N . SER A 1 83 ? 2.808 -10.735 9.556 1.00 93.88 83 SER A N 1
ATOM 663 C CA . SER A 1 83 ? 3.020 -9.349 9.115 1.00 93.88 83 SER A CA 1
ATOM 664 C C . SER A 1 83 ? 2.827 -8.321 10.224 1.00 93.88 83 SER A C 1
ATOM 666 O O . SER A 1 83 ? 3.370 -7.223 10.112 1.00 93.88 83 SER A O 1
ATOM 668 N N . THR A 1 84 ? 2.114 -8.656 11.305 1.00 92.56 84 THR A N 1
ATOM 669 C CA . THR A 1 84 ? 1.809 -7.722 12.398 1.00 92.56 84 THR A CA 1
ATOM 670 C C . THR A 1 84 ? 3.070 -7.090 12.985 1.00 92.56 84 THR A C 1
ATOM 672 O O . THR A 1 84 ? 3.089 -5.882 13.208 1.00 92.56 84 THR A O 1
ATOM 675 N N . GLN A 1 85 ? 4.139 -7.870 13.182 1.00 93.88 85 GLN A N 1
ATOM 676 C CA . GLN A 1 85 ? 5.404 -7.350 13.709 1.00 93.88 85 GLN A CA 1
ATOM 677 C C . GLN A 1 85 ? 5.999 -6.268 12.794 1.00 93.88 85 GLN A C 1
ATOM 679 O O . GLN A 1 85 ? 6.357 -5.190 13.265 1.00 93.88 85 GLN A O 1
ATOM 684 N N . ILE A 1 86 ? 6.042 -6.525 11.484 1.00 93.75 86 ILE A N 1
ATOM 685 C CA . ILE A 1 86 ? 6.569 -5.583 10.485 1.00 93.75 86 ILE A CA 1
ATOM 686 C C . ILE A 1 86 ? 5.712 -4.313 10.448 1.00 93.75 86 ILE A C 1
ATOM 688 O O . ILE A 1 86 ? 6.232 -3.199 10.435 1.00 93.75 86 ILE A O 1
ATOM 692 N N . VAL A 1 87 ? 4.386 -4.469 10.473 1.00 93.25 87 VAL A N 1
ATOM 693 C CA . VAL A 1 87 ? 3.451 -3.339 10.473 1.00 93.25 87 VAL A CA 1
ATOM 694 C C . VAL A 1 87 ? 3.663 -2.442 11.698 1.00 93.25 87 VAL A C 1
ATOM 696 O O . VAL A 1 87 ? 3.743 -1.220 11.556 1.00 93.25 87 VAL A O 1
ATOM 699 N N . GLN A 1 88 ? 3.810 -3.037 12.885 1.00 93.69 88 GLN A N 1
ATOM 700 C CA . GLN A 1 88 ? 4.077 -2.302 14.122 1.00 93.69 88 GLN A CA 1
ATOM 701 C C . GLN A 1 88 ? 5.427 -1.580 14.084 1.00 93.69 88 GLN A C 1
ATOM 703 O O . GLN A 1 88 ? 5.503 -0.416 14.478 1.00 93.69 88 GLN A O 1
ATOM 708 N N . GLU A 1 89 ? 6.473 -2.230 13.573 1.00 93.94 89 GLU A N 1
ATOM 709 C CA . GLU A 1 89 ? 7.802 -1.631 13.426 1.00 93.94 89 GLU A CA 1
ATOM 710 C C . GLU A 1 89 ? 7.767 -0.404 12.503 1.00 93.94 89 GLU A C 1
ATOM 712 O O . GLU A 1 89 ? 8.281 0.662 12.849 1.00 93.94 89 GLU A O 1
ATOM 717 N N . PHE A 1 90 ? 7.088 -0.514 11.360 1.00 94.38 90 PHE A N 1
ATOM 718 C CA . PHE A 1 90 ? 6.941 0.581 10.401 1.00 94.38 90 PHE A CA 1
ATOM 719 C C . PHE A 1 90 ? 6.130 1.753 10.955 1.00 94.38 90 PHE A C 1
ATOM 721 O O . PHE A 1 90 ? 6.459 2.911 10.689 1.00 94.38 90 PHE A O 1
ATOM 728 N N . ALA A 1 91 ? 5.093 1.476 11.746 1.00 92.12 91 ALA A N 1
ATOM 729 C CA . ALA A 1 91 ? 4.311 2.513 12.411 1.00 92.12 91 ALA A CA 1
ATOM 730 C C . ALA A 1 91 ? 5.068 3.194 13.564 1.00 92.12 91 ALA A C 1
ATOM 732 O O . ALA A 1 91 ? 4.856 4.380 13.817 1.00 92.12 91 ALA A O 1
ATOM 733 N N . ALA A 1 92 ? 5.948 2.468 14.260 1.00 93.69 92 ALA A N 1
ATOM 734 C CA . ALA A 1 92 ? 6.782 3.021 15.325 1.00 93.69 92 ALA A CA 1
ATOM 735 C C . ALA A 1 92 ? 7.960 3.842 14.774 1.00 93.69 92 ALA A C 1
ATOM 737 O O . ALA A 1 92 ? 8.364 4.834 15.383 1.00 93.69 92 ALA A O 1
ATOM 738 N N . ASN A 1 93 ? 8.499 3.455 13.614 1.00 93.44 93 ASN A N 1
ATOM 739 C CA . ASN A 1 93 ? 9.651 4.094 12.992 1.00 93.44 93 ASN A CA 1
ATOM 740 C C . ASN A 1 93 ? 9.415 4.345 11.493 1.00 93.44 93 ASN A C 1
ATOM 742 O O . ASN A 1 93 ? 9.679 3.504 10.634 1.00 93.44 93 ASN A O 1
ATOM 746 N N . THR A 1 94 ? 8.967 5.560 11.163 1.00 90.00 94 THR A N 1
ATOM 747 C CA . THR A 1 94 ? 8.722 5.965 9.769 1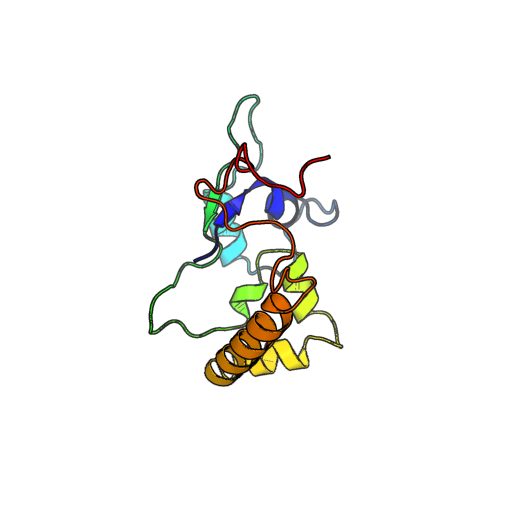.00 90.00 94 THR A CA 1
ATOM 748 C C . THR A 1 94 ? 9.992 5.934 8.904 1.00 90.00 94 THR A C 1
ATOM 750 O O . THR A 1 94 ? 9.894 5.666 7.708 1.00 90.00 94 THR A O 1
ATOM 753 N N . GLU A 1 95 ? 11.181 6.165 9.466 1.00 92.12 95 GLU A N 1
ATOM 754 C CA . GLU A 1 95 ? 12.437 6.090 8.701 1.00 92.12 95 GLU A CA 1
ATOM 755 C C . GLU A 1 95 ? 12.800 4.642 8.347 1.00 92.12 95 GLU A C 1
ATOM 757 O O . GLU A 1 95 ? 13.227 4.367 7.225 1.00 92.12 95 GLU A O 1
ATOM 762 N N . GLN A 1 96 ? 12.532 3.694 9.253 1.00 93.69 96 GLN A N 1
ATOM 763 C CA . GLN A 1 96 ? 12.631 2.262 8.958 1.00 93.69 96 GLN A CA 1
ATOM 764 C C . GLN A 1 96 ? 11.716 1.883 7.787 1.00 93.69 96 GLN A C 1
ATOM 766 O O . GLN A 1 96 ? 12.178 1.285 6.816 1.00 93.69 96 GLN A O 1
ATOM 771 N N . PHE A 1 97 ? 10.443 2.296 7.841 1.00 93.12 97 PHE A N 1
ATOM 772 C CA . PHE A 1 97 ? 9.494 2.082 6.747 1.00 93.12 97 PHE A CA 1
ATOM 773 C C . PHE A 1 97 ? 10.017 2.650 5.423 1.00 93.12 97 PHE A C 1
ATOM 775 O O . PHE A 1 97 ? 10.013 1.949 4.415 1.00 93.12 97 PHE A O 1
ATOM 782 N N . ARG A 1 98 ? 10.502 3.899 5.411 1.00 92.38 98 ARG A N 1
ATOM 783 C CA . ARG A 1 98 ? 11.033 4.542 4.197 1.00 92.38 98 ARG A CA 1
ATOM 784 C C . ARG A 1 98 ? 12.196 3.755 3.600 1.00 92.38 98 ARG A C 1
ATOM 786 O O . ARG A 1 98 ? 12.226 3.564 2.384 1.00 92.38 98 ARG A O 1
ATOM 793 N N . ARG A 1 99 ? 13.121 3.273 4.437 1.00 96.06 99 ARG A N 1
ATOM 794 C CA . ARG A 1 99 ? 14.263 2.471 3.984 1.00 96.06 99 ARG A CA 1
ATOM 795 C C . ARG A 1 99 ? 13.812 1.149 3.362 1.00 96.06 99 ARG A C 1
ATOM 797 O O . ARG A 1 99 ? 14.210 0.844 2.239 1.00 96.06 99 ARG A O 1
ATOM 804 N N . GLU A 1 100 ? 12.960 0.394 4.053 1.00 96.56 100 GLU A N 1
ATOM 805 C CA . GLU A 1 100 ? 12.475 -0.904 3.562 1.00 96.56 100 GLU A CA 1
ATOM 806 C C . GLU A 1 100 ? 11.568 -0.763 2.334 1.00 96.56 100 GLU A C 1
ATOM 808 O O . GLU A 1 100 ? 11.623 -1.579 1.409 1.00 96.56 100 GLU A O 1
ATOM 813 N N . PHE A 1 101 ? 10.782 0.313 2.268 1.00 94.50 101 PHE A N 1
ATOM 814 C CA . PHE A 1 101 ? 9.995 0.659 1.093 1.00 94.50 101 PHE A CA 1
ATOM 815 C C . PHE A 1 101 ? 10.902 0.936 -0.112 1.00 94.50 101 PHE A C 1
ATOM 817 O O . PHE A 1 101 ? 10.716 0.329 -1.165 1.00 94.50 101 PHE A O 1
ATOM 824 N N . ALA A 1 102 ? 11.928 1.783 0.038 1.00 97.12 102 ALA A N 1
ATOM 825 C CA . ALA A 1 102 ? 12.879 2.073 -1.037 1.00 97.12 102 ALA A CA 1
ATOM 826 C C . ALA A 1 102 ? 13.609 0.807 -1.516 1.00 97.12 102 ALA A C 1
ATOM 828 O O . ALA A 1 102 ? 13.724 0.572 -2.721 1.00 97.12 102 ALA A O 1
ATOM 829 N N . PHE A 1 103 ? 14.038 -0.047 -0.583 1.00 97.94 103 PHE A N 1
ATOM 830 C CA . PHE A 1 103 ? 14.654 -1.333 -0.903 1.00 97.94 103 PHE A CA 1
ATOM 831 C C . PHE A 1 103 ? 13.703 -2.255 -1.686 1.00 97.94 103 PHE A C 1
ATOM 833 O O . PHE A 1 103 ? 14.082 -2.824 -2.714 1.00 97.94 103 PHE A O 1
ATOM 840 N N . SER A 1 104 ? 12.446 -2.357 -1.252 1.00 97.69 104 SER A N 1
ATOM 841 C CA . SER A 1 104 ? 11.422 -3.186 -1.898 1.00 97.69 104 SER A CA 1
ATOM 842 C C . SER A 1 104 ? 11.067 -2.689 -3.302 1.00 97.69 104 SER A C 1
ATOM 844 O O . SER A 1 104 ? 10.947 -3.494 -4.230 1.00 97.69 104 SER A O 1
ATOM 846 N N . ILE A 1 105 ? 10.955 -1.371 -3.493 1.00 97.56 105 ILE A N 1
ATOM 847 C CA . ILE A 1 105 ? 10.716 -0.765 -4.809 1.00 97.56 105 ILE A CA 1
ATOM 848 C C . ILE A 1 105 ? 11.907 -0.993 -5.743 1.00 97.56 105 ILE A C 1
ATOM 850 O O . ILE A 1 105 ? 11.693 -1.350 -6.900 1.00 97.56 105 ILE A O 1
ATOM 854 N N . ASN A 1 106 ? 13.145 -0.890 -5.250 1.00 97.56 106 ASN A N 1
ATOM 855 C CA . ASN A 1 106 ? 14.336 -1.196 -6.046 1.00 97.56 106 ASN A CA 1
ATOM 856 C C . ASN A 1 106 ? 14.335 -2.654 -6.541 1.00 97.56 106 ASN A C 1
ATOM 858 O O . ASN A 1 106 ? 14.538 -2.918 -7.725 1.00 97.56 106 ASN A O 1
ATOM 862 N N . ARG A 1 107 ? 14.021 -3.615 -5.661 1.00 97.94 107 ARG A N 1
ATOM 863 C CA . ARG A 1 107 ? 13.895 -5.030 -6.053 1.00 97.94 107 ARG A CA 1
ATOM 864 C C . ARG A 1 107 ? 12.762 -5.259 -7.049 1.00 97.94 107 ARG A C 1
ATOM 866 O O . ARG A 1 107 ? 12.939 -6.005 -8.008 1.00 97.94 107 ARG A O 1
ATOM 873 N N . THR A 1 108 ? 11.619 -4.608 -6.838 1.00 97.50 108 THR A N 1
ATOM 874 C CA . THR A 1 108 ? 10.456 -4.701 -7.733 1.00 97.50 108 THR A CA 1
ATOM 875 C C . THR A 1 108 ? 10.781 -4.146 -9.119 1.00 97.50 108 THR A C 1
ATOM 877 O O . THR A 1 108 ? 10.416 -4.754 -10.122 1.00 97.50 108 THR A O 1
ATOM 880 N N . GLY A 1 109 ? 11.534 -3.044 -9.187 1.00 96.69 109 GLY A N 1
ATOM 881 C CA . GLY A 1 109 ? 11.995 -2.442 -10.438 1.00 96.69 109 GLY A CA 1
ATOM 882 C C . GLY A 1 109 ? 12.942 -3.328 -11.251 1.00 96.69 109 GLY A C 1
ATOM 883 O O . GLY A 1 109 ? 13.057 -3.131 -12.454 1.00 96.69 109 GLY A O 1
ATOM 884 N N . GLY A 1 110 ? 13.581 -4.323 -10.628 1.00 95.56 110 GLY A N 1
ATOM 885 C CA . GLY A 1 110 ? 14.441 -5.298 -11.305 1.00 95.56 110 GLY A CA 1
ATOM 886 C C . GLY A 1 110 ? 13.709 -6.514 -11.887 1.00 95.56 110 GLY A C 1
ATOM 887 O O . GLY A 1 110 ? 14.340 -7.365 -12.516 1.00 95.56 110 GLY A O 1
ATOM 888 N N . LEU A 1 111 ? 12.395 -6.648 -11.686 1.00 96.69 111 LEU A N 1
ATOM 889 C CA . LEU A 1 111 ? 11.650 -7.822 -12.143 1.00 96.69 111 LEU A CA 1
ATOM 890 C C . LEU A 1 111 ? 11.407 -7.787 -13.658 1.00 96.69 111 LEU A C 1
ATOM 892 O O . LEU A 1 111 ? 10.741 -6.891 -14.166 1.00 96.69 111 LEU A O 1
ATOM 896 N N . LYS A 1 112 ? 11.879 -8.826 -14.365 1.00 94.44 112 LYS A N 1
ATOM 897 C CA . LYS A 1 112 ? 11.608 -9.077 -15.799 1.00 94.44 112 LYS A CA 1
ATOM 898 C C . LYS A 1 112 ? 11.886 -7.866 -16.708 1.00 94.44 112 LYS A C 1
ATOM 900 O O . LYS A 1 112 ? 11.159 -7.624 -17.670 1.00 94.44 112 LYS A O 1
ATOM 905 N N . VAL A 1 113 ? 12.936 -7.112 -16.397 1.00 94.94 113 VAL A N 1
ATOM 906 C CA . VAL A 1 113 ? 13.331 -5.930 -17.168 1.00 94.94 113 VAL A CA 1
ATOM 907 C C . VAL A 1 113 ? 13.909 -6.304 -18.532 1.00 94.94 113 VAL A C 1
ATOM 909 O O . VAL A 1 113 ? 14.600 -7.311 -18.681 1.00 94.94 113 VAL A O 1
ATOM 912 N N . LEU A 1 114 ? 13.630 -5.464 -19.528 1.00 94.44 114 LEU A N 1
ATOM 913 C CA . LEU A 1 114 ? 14.208 -5.553 -20.867 1.00 94.44 114 LEU A CA 1
ATOM 914 C C . LEU A 1 114 ? 15.507 -4.744 -20.888 1.00 94.44 114 LEU A C 1
ATOM 916 O O . LEU A 1 114 ? 15.515 -3.581 -20.490 1.00 94.44 114 LEU A O 1
ATOM 920 N N . THR A 1 115 ? 16.605 -5.362 -21.321 1.00 94.00 115 THR A N 1
ATOM 921 C CA . THR A 1 115 ? 17.953 -4.777 -21.261 1.00 94.00 115 THR A CA 1
ATOM 922 C C . THR A 1 115 ? 18.700 -4.910 -22.587 1.00 94.00 115 THR A C 1
ATOM 924 O O . THR A 1 115 ? 18.349 -5.712 -23.455 1.00 94.00 115 THR A O 1
ATOM 927 N N . GLY A 1 116 ? 19.751 -4.109 -22.771 1.00 90.75 116 GLY A N 1
ATOM 928 C CA . GLY A 1 116 ? 20.560 -4.135 -23.988 1.00 90.75 116 GLY A CA 1
ATOM 929 C C . GLY A 1 116 ? 19.731 -3.815 -25.235 1.00 90.75 116 GLY A C 1
ATOM 930 O O . GLY A 1 116 ? 19.116 -2.758 -25.322 1.00 90.75 116 GLY A O 1
ATOM 931 N N . LYS A 1 117 ? 19.725 -4.733 -26.206 1.00 89.44 117 LYS A N 1
ATOM 932 C CA . LYS A 1 117 ? 18.971 -4.601 -27.467 1.00 89.44 117 LYS A CA 1
ATOM 933 C C . LYS A 1 117 ? 17.603 -5.299 -27.434 1.00 89.44 117 LYS A C 1
ATOM 935 O O . LYS A 1 117 ? 16.989 -5.483 -28.482 1.00 89.44 117 LYS A O 1
ATOM 940 N N . GLN A 1 118 ? 17.140 -5.739 -26.260 1.00 89.19 118 GLN A N 1
ATOM 941 C CA . GLN A 1 118 ? 15.820 -6.353 -26.120 1.00 89.19 118 GLN A CA 1
ATOM 942 C C . GLN A 1 118 ? 14.731 -5.290 -26.331 1.00 89.19 118 GLN A C 1
ATOM 944 O O . GLN A 1 118 ? 14.685 -4.301 -25.603 1.00 89.19 118 GLN A O 1
ATOM 949 N N . TRP A 1 119 ? 13.832 -5.525 -27.292 1.00 90.06 119 TRP A N 1
ATOM 950 C CA . TRP A 1 119 ? 12.740 -4.615 -27.669 1.00 90.06 119 TRP A CA 1
ATOM 951 C C . TRP A 1 119 ? 13.212 -3.220 -28.118 1.00 90.06 119 TRP A C 1
ATOM 953 O O . TRP A 1 119 ? 14.031 -3.113 -29.027 1.00 90.06 119 TRP A O 1
ATOM 963 N N . GLU A 1 120 ? 12.618 -2.152 -27.583 1.00 91.62 120 GLU A N 1
ATOM 964 C CA . GLU A 1 120 ? 12.770 -0.783 -28.064 1.00 91.62 120 GLU A CA 1
ATOM 965 C C . GLU A 1 120 ? 12.664 0.238 -26.930 1.00 91.62 120 GLU A C 1
ATOM 967 O O . GLU A 1 120 ? 12.075 -0.026 -25.880 1.00 91.62 120 GLU A O 1
ATOM 972 N N . ILE A 1 121 ? 13.138 1.451 -27.210 1.00 92.81 121 ILE A N 1
ATOM 973 C CA . ILE A 1 121 ? 12.819 2.649 -26.434 1.00 92.81 121 ILE A CA 1
ATOM 974 C C . ILE A 1 121 ? 11.648 3.347 -27.136 1.00 92.81 121 ILE A C 1
ATOM 976 O O . ILE A 1 121 ? 11.764 3.778 -28.285 1.00 92.81 121 ILE A O 1
ATOM 980 N N . ARG A 1 122 ? 10.491 3.434 -26.471 1.00 94.56 122 ARG A N 1
ATOM 981 C CA . ARG A 1 122 ? 9.278 4.021 -27.064 1.00 94.56 122 ARG A CA 1
ATOM 982 C C . ARG A 1 122 ? 9.368 5.541 -27.136 1.00 94.56 122 ARG A C 1
ATOM 984 O O . ARG A 1 122 ? 9.639 6.189 -26.131 1.00 94.56 122 ARG A O 1
ATOM 991 N N . VAL A 1 123 ? 9.025 6.104 -28.296 1.00 95.38 123 VAL A N 1
ATOM 992 C CA . VAL A 1 123 ? 8.828 7.559 -28.455 1.00 95.38 123 VAL A CA 1
ATOM 993 C C . VAL A 1 123 ? 7.466 7.986 -27.896 1.00 95.38 123 VAL A C 1
ATOM 995 O O . VAL A 1 123 ? 7.304 9.086 -27.376 1.00 95.38 123 VAL A O 1
ATOM 998 N N . ASN A 1 124 ? 6.480 7.090 -27.960 1.00 95.38 124 ASN A N 1
ATOM 999 C CA . ASN A 1 124 ? 5.161 7.273 -27.370 1.00 95.38 124 ASN A CA 1
ATOM 1000 C C . ASN A 1 124 ? 4.792 6.028 -26.557 1.00 95.38 124 ASN A C 1
ATOM 1002 O O . ASN A 1 124 ? 4.637 4.949 -27.114 1.00 95.38 124 ASN A O 1
ATOM 1006 N N . CYS A 1 125 ? 4.596 6.169 -25.242 1.00 95.94 125 CYS A N 1
ATOM 1007 C CA . CYS A 1 125 ? 4.338 5.034 -24.347 1.00 95.94 125 CYS A CA 1
ATOM 1008 C C . CYS A 1 125 ? 3.091 4.208 -24.713 1.00 95.94 125 CYS A C 1
ATOM 1010 O O . CYS A 1 125 ? 3.004 3.043 -24.319 1.00 95.94 125 CYS A O 1
ATOM 1012 N N . ARG A 1 126 ? 2.137 4.793 -25.453 1.00 96.38 126 ARG A N 1
ATOM 1013 C CA . ARG A 1 126 ? 0.858 4.163 -25.818 1.00 96.38 126 ARG A CA 1
ATOM 1014 C C . ARG A 1 126 ? 0.938 3.260 -27.049 1.00 96.38 126 ARG A C 1
ATOM 1016 O O . ARG A 1 126 ? 0.021 2.474 -27.254 1.00 96.38 126 ARG A O 1
ATOM 1023 N N . VAL A 1 127 ? 1.980 3.382 -27.871 1.00 93.81 127 VAL A N 1
ATOM 1024 C CA . VAL A 1 127 ? 2.104 2.651 -29.142 1.00 93.81 127 VAL A CA 1
ATOM 1025 C C . VAL A 1 127 ? 3.515 2.098 -29.322 1.00 93.81 127 VAL A C 1
ATOM 1027 O O . VAL A 1 127 ? 4.474 2.615 -28.757 1.00 93.81 127 VAL A O 1
ATOM 1030 N N . ILE A 1 128 ? 3.635 1.028 -30.102 1.00 93.44 128 ILE A N 1
ATOM 1031 C CA . ILE A 1 128 ? 4.928 0.450 -30.493 1.00 93.44 128 ILE A CA 1
ATOM 1032 C C . ILE A 1 128 ? 5.491 1.281 -31.656 1.00 93.44 128 ILE A C 1
ATOM 1034 O O . ILE A 1 128 ? 4.713 1.750 -32.497 1.00 93.44 128 ILE A O 1
ATOM 1038 N N . ASN A 1 129 ? 6.811 1.496 -31.728 1.00 93.31 129 ASN A N 1
ATOM 1039 C CA . ASN A 1 129 ? 7.377 2.223 -32.867 1.00 93.31 129 ASN A CA 1
ATOM 1040 C C . ASN A 1 129 ? 7.223 1.391 -34.153 1.00 93.31 129 ASN A C 1
ATOM 1042 O O . ASN A 1 129 ? 7.463 0.185 -34.171 1.00 93.31 129 ASN A O 1
ATOM 1046 N N . LYS A 1 130 ? 6.860 2.042 -35.264 1.00 90.38 130 LYS A N 1
ATOM 1047 C CA . LYS A 1 130 ? 6.574 1.364 -36.546 1.00 90.38 130 LYS A CA 1
ATOM 1048 C C . LYS A 1 130 ? 7.764 0.593 -37.125 1.00 90.38 130 LYS A C 1
ATOM 1050 O O . LYS A 1 130 ? 7.570 -0.365 -37.857 1.00 90.38 130 LYS A O 1
ATOM 1055 N N . ASN A 1 131 ? 8.979 1.039 -36.832 1.00 85.50 131 ASN A N 1
ATOM 1056 C CA . ASN A 1 131 ? 10.232 0.477 -37.330 1.00 85.50 131 ASN A CA 1
ATOM 1057 C C . ASN A 1 131 ? 10.920 -0.442 -36.310 1.00 85.50 131 ASN A C 1
ATOM 1059 O O . ASN A 1 131 ? 12.114 -0.701 -36.445 1.00 85.50 131 ASN A O 1
ATOM 1063 N N . ASN A 1 132 ? 10.215 -0.891 -35.270 1.00 81.62 132 ASN A N 1
ATOM 1064 C CA . ASN A 1 132 ? 10.803 -1.771 -34.272 1.00 81.62 132 ASN A CA 1
ATOM 1065 C C . ASN A 1 132 ? 11.145 -3.133 -34.905 1.00 81.62 132 ASN A C 1
ATOM 1067 O O . ASN A 1 132 ? 10.235 -3.862 -35.305 1.00 81.62 132 ASN A O 1
ATOM 1071 N N . PRO A 1 133 ? 12.435 -3.511 -34.960 1.00 71.12 133 PRO A N 1
ATOM 1072 C CA . PRO A 1 133 ? 12.881 -4.732 -35.631 1.00 71.12 133 PRO A CA 1
ATOM 1073 C C . PRO A 1 133 ? 12.443 -6.017 -34.910 1.00 71.12 133 PRO A C 1
ATOM 1075 O O . PRO A 1 133 ? 12.630 -7.107 -35.440 1.00 71.12 133 PRO A O 1
ATOM 1078 N N . ASN A 1 134 ? 11.879 -5.905 -33.704 1.00 74.75 134 ASN A N 1
ATOM 1079 C CA . ASN A 1 134 ? 11.386 -7.029 -32.909 1.00 74.75 134 ASN A CA 1
ATOM 1080 C C . ASN A 1 134 ? 9.877 -7.289 -33.085 1.00 74.75 134 ASN A C 1
ATOM 1082 O O . ASN A 1 134 ? 9.333 -8.167 -32.414 1.00 74.75 134 ASN A O 1
ATOM 1086 N N . ILE A 1 135 ? 9.190 -6.539 -33.955 1.00 69.31 135 ILE A N 1
ATOM 1087 C CA . ILE A 1 135 ? 7.806 -6.832 -34.350 1.00 69.31 135 ILE A CA 1
ATOM 1088 C C . ILE A 1 135 ? 7.844 -7.961 -35.391 1.00 69.31 135 ILE A C 1
ATOM 1090 O O . ILE A 1 135 ? 8.427 -7.785 -36.459 1.00 69.31 135 ILE A O 1
ATOM 1094 N N . LYS A 1 136 ? 7.245 -9.112 -35.065 1.00 58.44 136 LYS A N 1
ATOM 1095 C CA . LYS A 1 136 ? 6.910 -10.163 -36.038 1.00 58.44 136 LYS A CA 1
ATOM 1096 C C . LYS A 1 136 ? 5.547 -9.897 -36.657 1.00 58.44 136 LYS A C 1
ATOM 1098 O O . LYS A 1 136 ? 4.663 -9.434 -35.900 1.00 58.44 136 LYS A O 1
#

InterPro domains:
  IPR000823 Plant peroxidase [PTHR31517] (1-129)
  IPR002016 Haem peroxidase [PF00141] (2-93)
  IPR002016 Haem peroxidase [PS50873] (1-129)
  IPR010255 Haem peroxidase superfamily [SSF48113] (1-129)

Organism: NCBI:txid429701